Protein AF-A0A959UVL1-F1 (afdb_monomer)

Structure (mmCIF, N/CA/C/O backbone):
data_AF-A0A959UVL1-F1
#
_entry.id   AF-A0A959UVL1-F1
#
loop_
_atom_site.group_PDB
_atom_site.id
_atom_site.type_symbol
_atom_site.label_atom_id
_atom_site.label_alt_id
_atom_site.label_comp_id
_atom_site.label_asym_id
_atom_site.label_entity_id
_atom_site.label_seq_id
_atom_site.pdbx_PDB_ins_code
_atom_site.Cartn_x
_atom_site.Cartn_y
_atom_site.Cartn_z
_atom_site.occupancy
_atom_site.B_iso_or_equiv
_atom_site.auth_seq_id
_atom_site.auth_comp_id
_atom_site.auth_asym_id
_atom_site.auth_atom_id
_atom_site.pdbx_PDB_model_num
ATOM 1 N N . ASP A 1 1 ? -1.897 4.927 -9.581 1.00 60.47 1 ASP A N 1
ATOM 2 C CA . ASP A 1 1 ? -0.591 5.611 -9.566 1.00 60.47 1 ASP A CA 1
ATOM 3 C C . ASP A 1 1 ? -0.423 6.721 -8.545 1.00 60.47 1 ASP A C 1
ATOM 5 O O . ASP A 1 1 ? 0.292 6.511 -7.574 1.00 60.47 1 ASP A O 1
ATOM 9 N N . ILE A 1 2 ? -1.079 7.878 -8.692 1.00 78.19 2 ILE A N 1
ATOM 10 C CA . ILE A 1 2 ? -0.671 9.103 -7.969 1.00 78.19 2 ILE A CA 1
ATOM 11 C C . ILE A 1 2 ? -0.695 9.007 -6.429 1.00 78.19 2 ILE A C 1
ATOM 13 O O . ILE A 1 2 ? 0.156 9.597 -5.772 1.00 78.19 2 ILE A O 1
ATOM 17 N N . ASN A 1 3 ? -1.618 8.231 -5.846 1.00 82.94 3 ASN A N 1
ATOM 18 C CA . ASN A 1 3 ? -1.818 8.164 -4.389 1.00 82.94 3 ASN A CA 1
ATOM 19 C C . ASN A 1 3 ? -0.592 7.645 -3.618 1.00 82.94 3 ASN A C 1
ATOM 21 O O . ASN A 1 3 ? -0.413 8.001 -2.455 1.00 82.94 3 ASN A O 1
ATOM 25 N N . CYS A 1 4 ? 0.237 6.819 -4.262 1.00 91.38 4 CYS A N 1
ATOM 26 C CA . CYS A 1 4 ? 1.456 6.269 -3.670 1.00 91.38 4 CYS A CA 1
ATOM 27 C C . CYS A 1 4 ? 2.700 6.777 -4.408 1.00 91.38 4 CYS A C 1
ATOM 29 O O . CYS A 1 4 ? 3.655 7.213 -3.763 1.00 91.38 4 CYS A O 1
ATOM 31 N N . ALA A 1 5 ? 2.667 6.784 -5.748 1.00 93.62 5 ALA A N 1
ATOM 32 C CA . ALA A 1 5 ? 3.804 7.158 -6.590 1.00 93.62 5 ALA A CA 1
ATOM 33 C C . ALA A 1 5 ? 4.263 8.607 -6.367 1.00 93.62 5 ALA A C 1
ATOM 35 O O . ALA A 1 5 ? 5.439 8.902 -6.525 1.00 93.62 5 ALA A O 1
ATOM 36 N N . HIS A 1 6 ? 3.372 9.504 -5.924 1.00 92.19 6 HIS A N 1
ATOM 37 C CA . HIS A 1 6 ? 3.740 10.896 -5.657 1.00 92.19 6 HIS A CA 1
ATOM 38 C C . HIS A 1 6 ? 4.865 11.042 -4.619 1.00 92.19 6 HIS A C 1
ATOM 40 O O . HIS A 1 6 ? 5.775 11.842 -4.811 1.00 92.19 6 HIS A O 1
ATOM 46 N N . CYS A 1 7 ? 4.820 10.2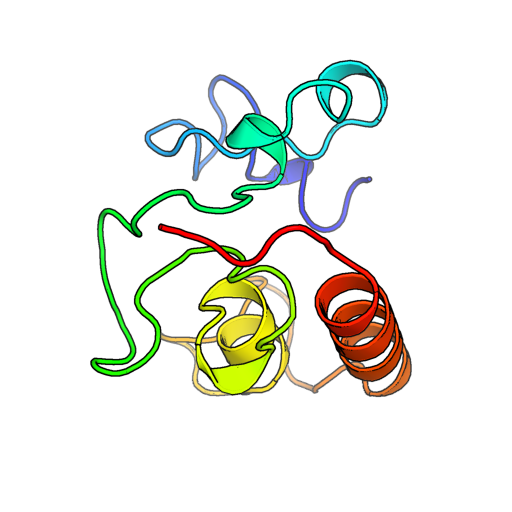70 -3.526 1.00 94.00 7 CYS A N 1
ATOM 47 C CA . CYS A 1 7 ? 5.883 10.283 -2.515 1.00 94.00 7 CYS A CA 1
ATOM 48 C C . CYS A 1 7 ? 6.948 9.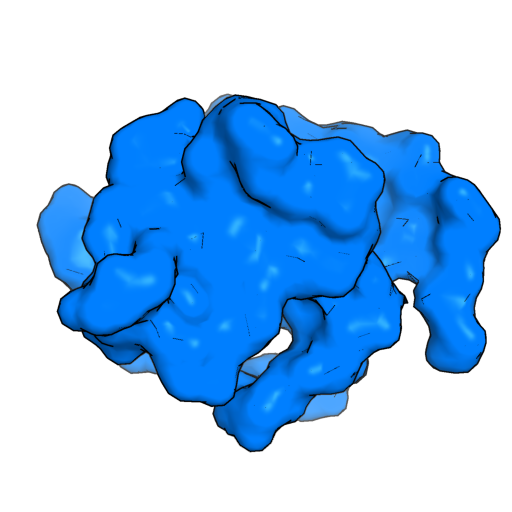209 -2.771 1.00 94.00 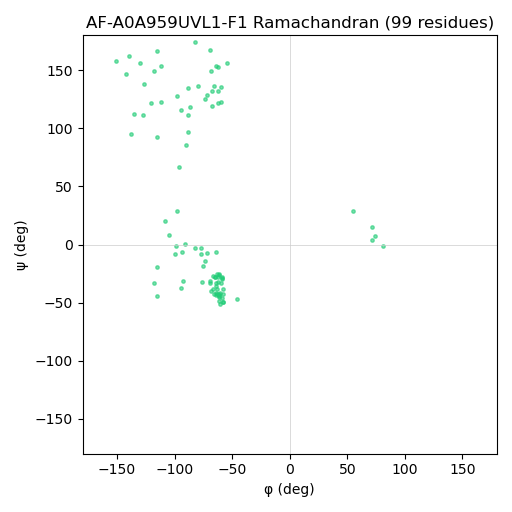7 CYS A C 1
ATOM 50 O O . CYS A 1 7 ? 8.106 9.400 -2.404 1.00 94.00 7 CYS A O 1
ATOM 52 N N . HIS A 1 8 ? 6.550 8.082 -3.362 1.00 95.06 8 HIS A N 1
ATOM 53 C CA . HIS A 1 8 ? 7.396 6.928 -3.665 1.00 95.06 8 HIS A CA 1
ATOM 54 C C . HIS A 1 8 ? 7.894 6.985 -5.112 1.00 95.06 8 HIS A C 1
ATOM 56 O O . HIS A 1 8 ? 7.515 6.167 -5.949 1.00 95.06 8 HIS A O 1
ATOM 62 N N . THR A 1 9 ? 8.731 7.983 -5.375 1.00 94.25 9 THR A N 1
ATOM 63 C CA . THR A 1 9 ? 9.414 8.247 -6.645 1.00 94.25 9 THR A CA 1
ATOM 64 C C . THR A 1 9 ? 10.842 8.691 -6.342 1.00 94.25 9 THR A C 1
ATOM 66 O O . THR A 1 9 ? 11.133 9.114 -5.220 1.00 94.25 9 THR A O 1
ATOM 69 N N . ASP A 1 10 ? 11.731 8.635 -7.328 1.00 93.81 10 ASP A N 1
ATOM 70 C CA . ASP A 1 10 ? 13.089 9.155 -7.178 1.00 93.81 10 ASP A CA 1
ATOM 71 C C . ASP A 1 10 ? 13.079 10.665 -6.901 1.00 93.81 10 ASP A C 1
ATOM 73 O O . ASP A 1 10 ? 12.357 11.426 -7.549 1.00 93.81 10 ASP A O 1
ATOM 77 N N . GLY A 1 11 ? 13.842 11.090 -5.888 1.00 94.31 11 GLY A N 1
ATOM 78 C CA . GLY A 1 11 ? 13.839 12.466 -5.379 1.00 94.31 11 GLY A CA 1
ATOM 79 C C . GLY A 1 11 ? 12.576 12.865 -4.600 1.00 94.31 11 GLY A C 1
ATOM 80 O O . GLY A 1 11 ? 12.439 14.027 -4.214 1.00 94.31 11 GLY A O 1
ATOM 81 N N . GLY A 1 12 ? 11.639 11.935 -4.384 1.00 93.31 12 GLY A N 1
ATOM 82 C CA . GLY A 1 12 ? 10.436 12.133 -3.577 1.00 93.31 12 GLY A CA 1
ATOM 83 C C . GLY A 1 12 ? 10.677 11.962 -2.074 1.00 93.31 12 GLY A C 1
ATOM 84 O O . GLY A 1 12 ? 11.737 11.538 -1.626 1.00 93.31 12 GLY A O 1
ATOM 85 N N . HIS A 1 13 ? 9.654 12.243 -1.260 1.00 93.06 13 HIS A N 1
ATOM 86 C CA . HIS A 1 13 ? 9.756 12.167 0.208 1.00 93.06 13 HIS A CA 1
ATOM 87 C C . HIS A 1 13 ? 10.141 10.773 0.741 1.00 93.06 13 HIS A C 1
ATOM 89 O O . HIS A 1 13 ? 10.729 10.660 1.816 1.00 93.06 13 HIS A O 1
ATOM 95 N N . CYS A 1 14 ? 9.790 9.711 0.013 1.00 93.19 14 CYS A N 1
ATOM 96 C CA . CYS A 1 14 ? 10.042 8.326 0.402 1.00 93.19 14 CYS A CA 1
ATOM 97 C C . CYS A 1 14 ? 11.137 7.651 -0.446 1.00 93.19 14 CYS A C 1
ATOM 99 O O . CYS A 1 14 ? 11.169 6.419 -0.504 1.00 93.19 14 CYS A O 1
ATOM 101 N N . ASP A 1 15 ? 12.011 8.417 -1.109 1.00 94.12 15 ASP A N 1
ATOM 102 C CA . ASP A 1 15 ? 13.013 7.880 -2.044 1.00 94.12 15 ASP A CA 1
ATOM 103 C C . ASP A 1 15 ? 14.078 6.988 -1.380 1.00 94.12 15 ASP A C 1
ATOM 105 O O . ASP A 1 15 ? 14.552 6.040 -2.007 1.00 94.12 15 ASP A O 1
ATOM 109 N N . TYR A 1 16 ? 14.362 7.219 -0.093 1.00 92.88 16 TYR A N 1
ATOM 110 C CA . TYR A 1 16 ? 15.258 6.436 0.767 1.00 92.88 16 TYR A CA 1
ATOM 111 C C . TYR A 1 16 ? 14.779 4.996 1.009 1.00 92.88 16 TYR A C 1
ATOM 113 O O . TYR A 1 16 ? 15.467 4.190 1.638 1.00 92.88 16 TYR A O 1
ATOM 121 N N . ARG A 1 17 ? 13.576 4.665 0.537 1.00 92.25 17 ARG A N 1
ATOM 122 C CA . ARG A 1 17 ? 13.005 3.324 0.545 1.00 92.25 17 ARG A CA 1
ATOM 123 C C . ARG A 1 17 ? 12.897 2.802 -0.891 1.00 92.25 17 ARG A C 1
ATOM 125 O O . ARG A 1 17 ? 12.683 3.596 -1.802 1.00 92.25 17 ARG A O 1
ATOM 132 N N . PRO A 1 18 ? 12.916 1.478 -1.105 1.00 92.81 18 PRO A N 1
ATOM 133 C CA . PRO A 1 18 ? 12.937 0.916 -2.455 1.00 92.81 18 PRO A CA 1
ATOM 134 C C . PRO A 1 18 ? 11.611 1.020 -3.221 1.00 92.81 18 PRO A C 1
ATOM 136 O O . PRO A 1 18 ? 11.599 0.797 -4.420 1.00 92.81 18 PRO A O 1
ATOM 139 N N . MET A 1 19 ? 10.483 1.332 -2.571 1.00 95.44 19 MET A N 1
ATOM 140 C CA . MET A 1 19 ? 9.185 1.282 -3.256 1.00 95.44 19 MET A CA 1
ATOM 141 C C . MET A 1 19 ? 9.055 2.356 -4.342 1.00 95.44 19 MET A C 1
ATOM 143 O O . MET A 1 19 ? 9.278 3.535 -4.052 1.00 95.44 19 MET A O 1
ATOM 147 N N . ARG A 1 20 ? 8.610 1.963 -5.539 1.00 96.06 20 ARG A N 1
ATOM 148 C CA . ARG A 1 20 ? 8.270 2.833 -6.675 1.00 96.06 20 ARG A CA 1
ATOM 149 C C . ARG A 1 20 ? 6.950 2.353 -7.270 1.00 96.06 20 ARG A C 1
ATOM 151 O O . ARG A 1 20 ? 6.846 1.232 -7.752 1.00 96.06 20 ARG A O 1
ATOM 158 N N . PHE A 1 21 ? 5.908 3.169 -7.137 1.00 93.81 21 PHE A N 1
ATOM 159 C CA . PHE A 1 21 ? 4.534 2.752 -7.454 1.00 93.81 21 PHE A CA 1
ATOM 160 C C . PHE A 1 21 ? 4.003 3.325 -8.768 1.00 93.81 21 PHE A C 1
ATOM 162 O O . PHE A 1 21 ? 2.809 3.192 -9.019 1.00 93.81 21 PHE A O 1
ATOM 169 N N . SER A 1 22 ? 4.859 3.979 -9.554 1.00 92.88 22 SER A N 1
ATOM 170 C CA . SER A 1 22 ? 4.621 4.340 -10.952 1.00 92.88 22 SER A CA 1
ATOM 171 C C . SER A 1 22 ? 4.383 3.077 -11.769 1.00 92.88 22 SER A C 1
ATOM 173 O O . SER A 1 22 ? 5.117 2.100 -11.630 1.00 92.88 22 SER A O 1
ATOM 175 N N . TRP A 1 23 ? 3.377 3.107 -12.637 1.00 90.31 23 TRP A N 1
ATOM 176 C CA . TRP A 1 23 ? 2.989 1.999 -13.503 1.00 90.31 23 TRP A CA 1
ATOM 177 C C . TRP A 1 23 ? 4.187 1.332 -14.196 1.00 90.31 23 TRP A C 1
ATOM 179 O O . TRP A 1 23 ? 4.325 0.109 -14.145 1.00 90.31 23 TRP A O 1
ATOM 189 N N . GLU A 1 24 ? 5.079 2.133 -14.775 1.00 92.00 24 GLU A N 1
ATOM 190 C CA . GLU A 1 24 ? 6.297 1.705 -15.465 1.00 92.00 24 GLU A CA 1
ATOM 191 C C . GLU A 1 24 ? 7.306 0.957 -14.576 1.00 92.00 24 GLU A C 1
ATOM 193 O O . GLU A 1 24 ? 8.050 0.117 -15.082 1.00 92.00 24 GLU A O 1
ATOM 198 N N . ASP A 1 25 ? 7.281 1.189 -13.263 1.00 92.81 25 ASP A N 1
ATOM 199 C CA . ASP A 1 25 ? 8.235 0.634 -12.298 1.00 92.81 25 ASP A CA 1
ATOM 200 C C . ASP A 1 25 ? 7.689 -0.589 -11.544 1.00 92.81 25 ASP A C 1
ATOM 202 O O . ASP A 1 25 ? 8.435 -1.280 -10.845 1.00 92.81 25 ASP A O 1
ATOM 206 N N . THR A 1 26 ? 6.399 -0.905 -11.705 1.00 90.69 26 THR A N 1
ATOM 207 C CA . THR A 1 26 ? 5.727 -2.007 -10.986 1.00 90.69 26 THR A CA 1
ATOM 208 C C . THR A 1 26 ? 6.132 -3.411 -11.442 1.00 90.69 26 THR A C 1
ATOM 210 O O . THR A 1 26 ? 5.750 -4.397 -10.807 1.00 90.69 26 THR A O 1
ATOM 213 N N . ALA A 1 27 ? 6.914 -3.527 -12.520 1.00 93.62 27 ALA A N 1
ATOM 214 C CA . ALA A 1 27 ? 7.444 -4.806 -12.987 1.00 93.62 27 ALA A CA 1
ATOM 215 C C . ALA A 1 27 ? 8.451 -5.424 -11.999 1.00 93.62 27 ALA A C 1
ATOM 217 O O . ALA A 1 27 ? 8.589 -6.648 -11.962 1.00 93.62 27 ALA A O 1
ATOM 218 N N . ASP A 1 28 ? 9.133 -4.601 -11.194 1.00 95.31 28 ASP A N 1
ATOM 219 C CA . ASP A 1 28 ? 10.026 -5.068 -10.134 1.00 95.31 28 ASP A CA 1
ATOM 220 C C . ASP A 1 28 ? 9.236 -5.308 -8.827 1.00 95.31 28 ASP A C 1
ATOM 222 O O . ASP A 1 28 ? 8.686 -4.369 -8.241 1.00 95.31 28 ASP A O 1
ATOM 226 N N . PRO A 1 29 ? 9.192 -6.545 -8.296 1.00 94.69 29 PRO A N 1
ATOM 227 C CA . PRO A 1 29 ? 8.534 -6.831 -7.023 1.00 94.69 29 PRO A CA 1
ATOM 228 C C . PRO A 1 29 ? 9.093 -6.038 -5.831 1.00 94.69 29 PRO A C 1
ATOM 230 O O . PRO A 1 29 ? 8.357 -5.781 -4.874 1.00 94.69 29 PRO A O 1
ATOM 233 N N . VAL A 1 30 ? 10.369 -5.643 -5.874 1.00 95.75 30 VAL A N 1
ATOM 234 C CA . VAL A 1 30 ? 11.007 -4.829 -4.830 1.00 95.75 30 VAL A CA 1
ATOM 235 C C . VAL A 1 30 ? 10.395 -3.429 -4.790 1.00 95.75 30 VAL A C 1
ATOM 237 O O . VAL A 1 30 ? 10.121 -2.914 -3.702 1.00 95.75 30 VAL A O 1
ATOM 240 N N . ASN A 1 31 ? 10.069 -2.863 -5.955 1.00 96.50 31 ASN A N 1
ATOM 241 C CA . ASN A 1 31 ? 9.369 -1.583 -6.071 1.00 96.50 31 ASN A CA 1
ATOM 242 C C . ASN A 1 31 ? 7.945 -1.649 -5.497 1.00 96.50 31 ASN A C 1
ATOM 244 O O . ASN A 1 31 ? 7.440 -0.664 -4.960 1.00 96.50 31 ASN A O 1
ATOM 248 N N . LEU A 1 32 ? 7.319 -2.827 -5.516 1.00 95.38 32 LEU A N 1
ATOM 249 C CA . LEU A 1 32 ? 6.039 -3.075 -4.846 1.00 95.38 32 LEU A CA 1
ATOM 250 C C . LEU A 1 32 ? 6.184 -3.380 -3.344 1.00 95.38 32 LEU A C 1
ATOM 252 O O . LEU A 1 32 ? 5.184 -3.563 -2.650 1.00 95.38 32 LEU A O 1
ATOM 256 N N . GLY A 1 33 ? 7.411 -3.455 -2.822 1.00 96.06 33 GLY A N 1
ATOM 257 C CA . GLY A 1 33 ? 7.692 -3.824 -1.433 1.00 96.06 33 GLY A CA 1
ATOM 258 C C . GLY A 1 33 ? 7.455 -5.305 -1.121 1.00 96.06 33 GLY A C 1
ATOM 259 O O . GLY A 1 33 ? 7.370 -5.680 0.052 1.00 96.06 33 GLY A O 1
ATOM 260 N N . ARG A 1 34 ? 7.334 -6.163 -2.141 1.00 96.94 34 ARG A N 1
ATOM 261 C CA . ARG A 1 34 ? 7.049 -7.589 -1.964 1.00 96.94 34 ARG A CA 1
ATOM 262 C C . ARG A 1 34 ? 8.227 -8.301 -1.308 1.00 96.94 34 ARG A C 1
ATOM 264 O O . ARG A 1 34 ? 9.310 -8.366 -1.878 1.00 96.94 34 ARG A O 1
ATOM 271 N N . CYS A 1 35 ? 7.982 -8.877 -0.133 1.00 97.00 35 CYS A N 1
ATOM 272 C CA . CYS A 1 35 ? 8.980 -9.578 0.678 1.00 97.00 35 CYS A CA 1
ATOM 273 C C . CYS A 1 35 ? 10.223 -8.731 0.991 1.00 97.00 35 CYS A C 1
ATOM 275 O O . CYS A 1 35 ? 11.319 -9.253 1.183 1.00 97.00 35 CYS A O 1
ATOM 277 N N . VAL A 1 36 ? 10.046 -7.410 1.060 1.00 97.19 36 VAL A N 1
ATOM 278 C CA . VAL A 1 36 ? 11.093 -6.464 1.446 1.00 97.19 36 VAL A CA 1
ATOM 279 C C . VAL A 1 36 ? 10.922 -6.115 2.918 1.00 97.19 36 VAL A C 1
ATOM 281 O O . VAL A 1 36 ? 9.831 -5.723 3.339 1.00 97.19 36 VAL A O 1
ATOM 284 N N . ALA A 1 37 ? 11.990 -6.243 3.705 1.00 96.00 37 ALA A N 1
ATOM 285 C CA . ALA A 1 37 ? 11.973 -5.856 5.111 1.00 96.00 37 ALA A CA 1
ATOM 286 C C . ALA A 1 37 ? 11.781 -4.329 5.254 1.00 96.00 37 ALA A C 1
ATOM 288 O O . ALA A 1 37 ? 12.408 -3.548 4.528 1.00 96.00 37 ALA A O 1
ATOM 289 N N . PRO A 1 38 ? 10.926 -3.860 6.177 1.00 94.25 38 PRO A N 1
ATOM 290 C CA . PRO A 1 38 ? 10.745 -2.438 6.415 1.00 94.25 38 PRO A CA 1
ATOM 291 C C . PRO A 1 38 ? 11.980 -1.853 7.113 1.00 94.25 38 PRO A C 1
ATOM 293 O O . PRO A 1 38 ? 12.395 -2.330 8.161 1.00 94.25 38 PRO A O 1
ATOM 296 N N . HIS A 1 39 ? 12.530 -0.770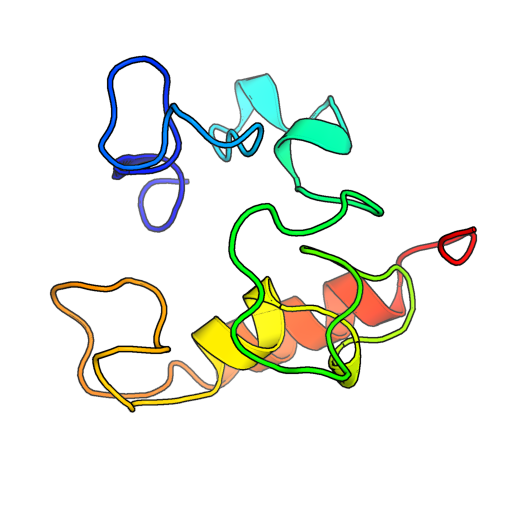 6.564 1.00 92.69 39 HIS A N 1
ATOM 297 C CA . HIS A 1 39 ? 13.630 -0.028 7.195 1.00 92.69 39 HIS A CA 1
ATOM 298 C C . HIS A 1 39 ? 13.236 0.603 8.547 1.00 92.69 39 HIS A C 1
ATOM 300 O O . HIS A 1 39 ? 13.981 0.479 9.509 1.00 92.69 39 HIS A O 1
ATOM 306 N N . ASP A 1 40 ? 12.041 1.204 8.645 1.00 89.00 40 ASP A N 1
ATOM 307 C CA . ASP A 1 40 ? 11.488 1.713 9.917 1.00 89.00 40 ASP A CA 1
ATOM 308 C C . ASP A 1 40 ? 10.219 0.924 10.282 1.00 89.00 40 ASP A C 1
ATOM 310 O O . ASP A 1 40 ? 9.131 1.260 9.788 1.00 89.00 40 ASP A O 1
ATOM 314 N N . PRO A 1 41 ? 10.333 -0.156 11.075 1.00 90.50 41 PRO A N 1
ATOM 315 C CA . PRO A 1 41 ? 9.188 -0.963 11.458 1.00 90.50 41 PRO A CA 1
ATOM 316 C C . PRO A 1 41 ? 8.314 -0.246 12.496 1.00 90.50 41 PRO A C 1
ATOM 318 O O . PRO A 1 41 ? 8.786 0.154 13.555 1.00 90.50 41 PRO A O 1
ATOM 321 N N . ILE A 1 42 ? 7.020 -0.102 12.194 1.00 94.12 42 ILE A N 1
ATOM 322 C CA . ILE A 1 42 ? 6.025 0.503 13.104 1.00 94.12 42 ILE A CA 1
ATOM 323 C C . ILE A 1 42 ? 5.293 -0.558 13.924 1.00 94.12 42 ILE A C 1
ATOM 325 O O . ILE A 1 42 ? 4.972 -0.341 15.091 1.00 94.12 42 ILE A O 1
ATOM 329 N N . PHE A 1 43 ? 5.009 -1.696 13.298 1.00 94.12 43 PHE A N 1
ATOM 330 C CA . PHE A 1 43 ? 4.298 -2.800 13.918 1.00 94.12 43 PHE A CA 1
ATOM 331 C C . PHE A 1 43 ? 5.265 -3.976 14.094 1.00 94.12 43 PHE A C 1
ATOM 333 O O . PHE A 1 43 ? 5.834 -4.405 13.088 1.00 94.12 43 PHE A O 1
ATOM 340 N N . PRO A 1 44 ? 5.474 -4.491 15.321 1.00 91.00 44 PRO A N 1
ATOM 341 C CA . PRO A 1 44 ? 6.466 -5.541 15.585 1.00 91.00 44 PRO A CA 1
ATOM 342 C C . PRO A 1 44 ? 6.250 -6.837 14.793 1.00 91.00 44 PRO A C 1
ATOM 344 O O . PRO A 1 44 ? 7.201 -7.545 14.485 1.00 91.00 44 PRO A O 1
ATOM 347 N N . ASP A 1 45 ? 4.997 -7.138 14.478 1.00 93.00 45 ASP A N 1
ATOM 348 C CA . ASP A 1 45 ? 4.522 -8.329 13.776 1.00 93.00 45 ASP A CA 1
ATOM 349 C C . ASP A 1 45 ? 4.381 -8.128 12.255 1.00 93.00 45 ASP A C 1
ATOM 351 O O . ASP A 1 45 ? 4.160 -9.094 11.530 1.00 93.00 45 ASP A O 1
ATOM 355 N N . ALA A 1 46 ? 4.564 -6.903 11.744 1.00 95.12 46 ALA A N 1
ATOM 356 C CA . ALA A 1 46 ? 4.625 -6.645 10.306 1.00 95.12 46 ALA A CA 1
ATOM 357 C C . ALA A 1 46 ? 6.073 -6.742 9.807 1.00 95.12 46 ALA A C 1
ATOM 359 O O . ALA A 1 46 ? 6.797 -5.746 9.730 1.00 95.12 46 ALA A O 1
ATOM 360 N N . THR A 1 47 ? 6.504 -7.960 9.494 1.00 94.50 47 THR A N 1
ATOM 361 C CA . THR A 1 47 ? 7.896 -8.279 9.142 1.00 94.50 47 THR A CA 1
ATOM 362 C C . THR A 1 47 ? 8.295 -7.834 7.735 1.00 94.50 47 THR A C 1
ATOM 364 O O . THR A 1 47 ? 9.485 -7.672 7.464 1.00 94.50 47 THR A O 1
ATOM 367 N N . TYR A 1 48 ? 7.323 -7.570 6.858 1.00 97.62 48 TYR A N 1
ATOM 368 C CA . TYR A 1 48 ? 7.548 -7.139 5.479 1.00 97.62 48 TYR A CA 1
ATOM 369 C C . TYR A 1 48 ? 6.715 -5.902 5.127 1.00 97.62 48 TYR A C 1
ATOM 371 O O . TYR A 1 48 ? 5.662 -5.643 5.710 1.00 97.62 48 TYR A O 1
ATOM 379 N N . ILE A 1 49 ? 7.165 -5.130 4.134 1.00 97.25 49 ILE A N 1
ATOM 380 C CA . ILE A 1 49 ? 6.364 -4.043 3.551 1.00 97.25 49 ILE A CA 1
ATOM 381 C C . ILE A 1 49 ? 5.072 -4.633 2.964 1.00 97.25 49 ILE A C 1
ATOM 383 O O . ILE A 1 49 ? 3.982 -4.193 3.336 1.00 97.25 49 ILE A O 1
ATOM 387 N N . ILE A 1 50 ? 5.217 -5.666 2.127 1.00 97.88 50 ILE A N 1
ATOM 388 C CA . ILE A 1 50 ? 4.164 -6.571 1.658 1.00 97.88 50 ILE A CA 1
ATOM 389 C C . ILE A 1 50 ? 4.608 -8.015 1.929 1.00 97.88 50 ILE A C 1
ATOM 391 O O . ILE A 1 50 ? 5.540 -8.510 1.291 1.00 97.88 50 ILE A O 1
ATOM 395 N N . ALA A 1 51 ? 3.935 -8.697 2.850 1.00 98.00 51 ALA A N 1
ATOM 396 C CA . ALA A 1 51 ? 4.082 -10.126 3.102 1.00 98.00 51 ALA A CA 1
ATOM 397 C C . ALA A 1 51 ? 3.123 -10.905 2.188 1.00 98.00 51 ALA A C 1
ATOM 399 O O . ALA A 1 51 ? 1.906 -10.820 2.332 1.00 98.00 51 ALA A O 1
ATOM 400 N N . ALA A 1 52 ? 3.659 -11.647 1.216 1.00 97.94 52 ALA A N 1
ATOM 401 C CA . ALA A 1 52 ? 2.851 -12.418 0.273 1.00 97.94 52 ALA A CA 1
ATOM 402 C C . ALA A 1 52 ? 1.980 -13.453 1.007 1.00 97.94 52 ALA A C 1
ATOM 404 O O . ALA A 1 52 ? 2.510 -14.294 1.732 1.00 97.94 52 ALA A O 1
ATOM 405 N N . GLY A 1 53 ? 0.661 -13.384 0.809 1.00 97.38 53 GLY A N 1
ATOM 406 C CA . GLY A 1 53 ? -0.310 -14.261 1.464 1.00 97.38 53 GLY A CA 1
ATOM 407 C C . GLY A 1 53 ? -0.690 -13.875 2.900 1.00 97.38 53 GLY A C 1
ATOM 408 O O . GLY A 1 53 ? -1.524 -14.561 3.482 1.00 97.38 53 GLY A O 1
ATOM 409 N N . ASP A 1 54 ? -0.121 -12.804 3.472 1.00 97.69 54 ASP A N 1
ATOM 410 C CA . ASP A 1 54 ? -0.421 -12.369 4.844 1.00 97.69 54 ASP A CA 1
ATOM 411 C C . ASP A 1 54 ? -0.573 -10.834 4.948 1.00 97.69 54 ASP A C 1
ATOM 413 O O . ASP A 1 54 ? 0.401 -10.087 5.117 1.00 97.69 54 ASP A O 1
ATOM 417 N N . PRO A 1 55 ? -1.810 -10.315 4.870 1.00 97.75 55 PRO A N 1
ATOM 418 C CA . PRO A 1 55 ? -2.079 -8.889 5.029 1.00 97.75 55 PRO A CA 1
ATOM 419 C C . PRO A 1 55 ? -1.693 -8.344 6.411 1.00 97.75 55 PRO A C 1
ATOM 421 O O . PRO A 1 55 ? -1.270 -7.194 6.514 1.00 97.75 55 PRO A O 1
ATOM 424 N N . GLN A 1 56 ? -1.791 -9.142 7.478 1.00 96.50 56 GLN A N 1
ATOM 425 C CA . GLN A 1 56 ? -1.502 -8.674 8.840 1.00 96.50 56 GLN A CA 1
ATOM 426 C C . GLN A 1 56 ? 0.004 -8.557 9.094 1.00 96.50 56 GLN A C 1
ATOM 428 O O . GLN A 1 56 ? 0.445 -7.625 9.772 1.00 96.50 56 GLN A O 1
ATOM 433 N N . ALA A 1 57 ? 0.803 -9.416 8.462 1.00 97.00 57 ALA A N 1
ATOM 434 C CA . ALA A 1 57 ? 2.256 -9.274 8.427 1.00 97.00 57 ALA A CA 1
ATOM 435 C C . ALA A 1 57 ? 2.746 -8.189 7.438 1.00 97.00 57 ALA A C 1
ATOM 437 O O . ALA A 1 57 ? 3.946 -7.911 7.367 1.00 97.00 57 ALA A O 1
ATOM 438 N N . SER A 1 58 ? 1.841 -7.545 6.686 1.00 97.94 58 SER A N 1
ATOM 439 C CA . SER A 1 58 ? 2.165 -6.503 5.704 1.00 97.94 58 SER A CA 1
ATOM 440 C C . SER A 1 58 ? 2.059 -5.094 6.291 1.00 97.94 58 SER A C 1
ATOM 442 O O . SER A 1 58 ? 0.974 -4.597 6.613 1.00 97.94 58 SER A O 1
ATOM 444 N N . MET A 1 59 ? 3.183 -4.380 6.357 1.00 97.44 59 MET A N 1
ATOM 445 C CA . MET A 1 59 ? 3.223 -3.020 6.891 1.00 97.44 59 MET A CA 1
ATOM 446 C C . MET A 1 59 ? 2.353 -2.057 6.085 1.00 97.44 59 MET A C 1
ATOM 448 O O . MET A 1 59 ? 1.601 -1.286 6.676 1.00 97.44 59 MET A O 1
ATOM 452 N N . ALA A 1 60 ? 2.421 -2.094 4.751 1.00 96.44 60 ALA A N 1
ATOM 453 C CA . ALA A 1 60 ? 1.669 -1.164 3.909 1.00 96.44 60 ALA A CA 1
ATOM 454 C C 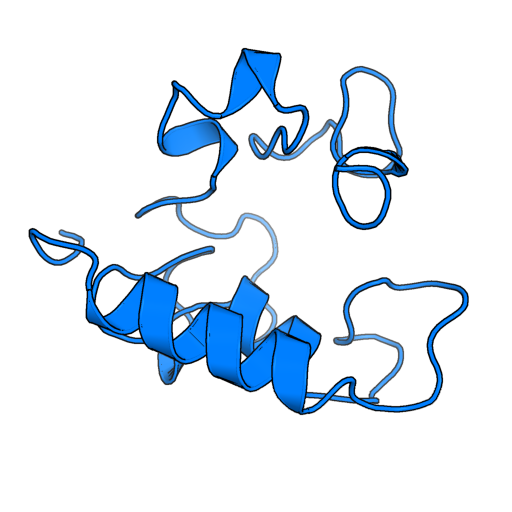. ALA A 1 60 ? 0.152 -1.305 4.118 1.00 96.44 60 ALA A C 1
ATOM 456 O O . ALA A 1 60 ? -0.533 -0.299 4.305 1.00 96.44 60 ALA A O 1
ATOM 457 N N . TYR A 1 61 ? -0.352 -2.542 4.196 1.00 97.94 61 TYR A N 1
ATOM 458 C CA . TYR A 1 61 ? -1.762 -2.828 4.473 1.00 97.94 61 TYR A CA 1
ATOM 459 C C . TYR A 1 61 ? -2.213 -2.228 5.809 1.00 97.94 61 TYR A C 1
ATOM 461 O O . TYR A 1 61 ? -3.189 -1.477 5.868 1.00 97.94 61 TYR A O 1
ATOM 469 N N . ARG A 1 62 ? -1.452 -2.466 6.882 1.00 97.56 62 ARG A N 1
ATOM 470 C CA . ARG A 1 62 ? -1.782 -1.933 8.212 1.00 97.56 62 ARG A CA 1
ATOM 471 C C . ARG A 1 62 ? -1.745 -0.414 8.270 1.00 97.56 62 ARG A C 1
ATOM 473 O O . ARG A 1 62 ? -2.576 0.196 8.937 1.00 97.56 62 ARG A O 1
ATOM 480 N N . ARG A 1 63 ? -0.820 0.209 7.538 1.00 96.62 63 ARG A N 1
ATOM 481 C CA . ARG A 1 63 ? -0.755 1.671 7.411 1.00 96.62 63 ARG A CA 1
ATOM 482 C C . ARG A 1 63 ? -1.930 2.230 6.604 1.00 96.62 63 ARG A C 1
ATOM 484 O O . ARG A 1 63 ? -2.415 3.315 6.916 1.00 96.62 63 ARG A O 1
ATOM 491 N N . MET A 1 64 ? -2.436 1.505 5.608 1.00 96.56 64 MET A N 1
ATOM 492 C CA . MET A 1 64 ? -3.671 1.879 4.909 1.00 96.56 64 MET A CA 1
ATOM 493 C C . MET A 1 64 ? -4.908 1.728 5.813 1.00 96.56 64 MET A C 1
ATOM 495 O O . MET A 1 64 ? -5.822 2.546 5.717 1.00 96.56 64 MET A O 1
ATOM 499 N N . ASN A 1 65 ? -4.905 0.777 6.751 1.00 97.62 65 ASN A N 1
ATOM 500 C CA . ASN A 1 65 ? -6.043 0.450 7.616 1.00 97.62 65 ASN A CA 1
ATOM 501 C C . ASN A 1 65 ? -6.006 1.091 9.028 1.00 97.62 65 ASN A C 1
ATOM 503 O O . ASN A 1 65 ? -6.521 0.537 9.994 1.00 97.62 65 ASN A O 1
ATOM 507 N N . THR A 1 66 ? -5.375 2.257 9.191 1.00 96.31 66 THR A N 1
ATOM 508 C CA . THR A 1 66 ? -5.359 3.013 10.463 1.00 96.31 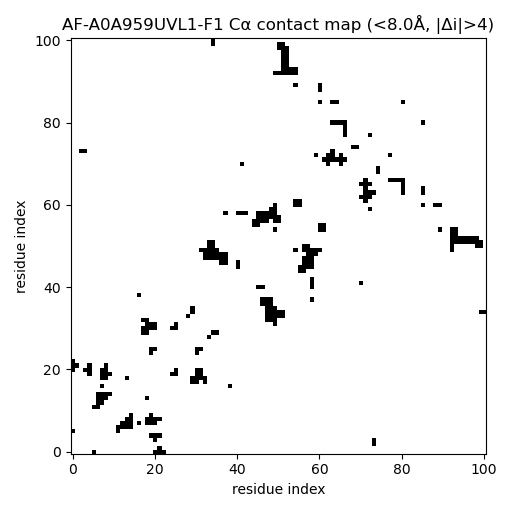66 THR A CA 1
ATOM 509 C C . THR A 1 66 ? -5.449 4.508 10.207 1.00 96.31 66 THR A C 1
ATOM 511 O O . THR A 1 66 ? -4.928 4.972 9.198 1.00 96.31 66 THR A O 1
ATOM 514 N N . THR A 1 67 ? -6.088 5.278 11.089 1.00 96.69 67 THR A N 1
ATOM 515 C CA . THR A 1 67 ? -6.149 6.754 11.025 1.00 96.69 67 THR A CA 1
ATOM 516 C C . THR A 1 67 ? -5.140 7.450 11.941 1.00 96.69 67 THR A C 1
ATOM 518 O O . THR A 1 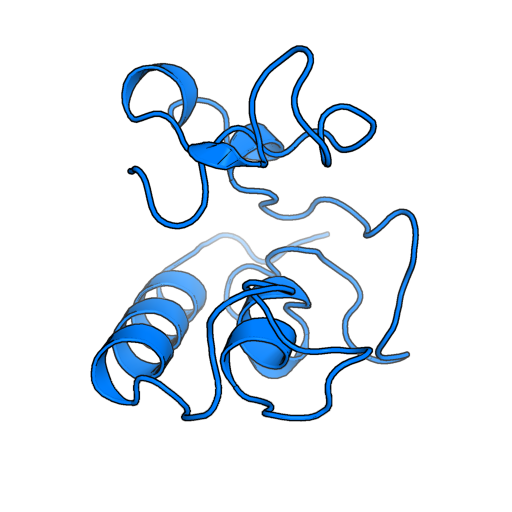67 ? -5.051 8.676 11.911 1.00 96.69 67 THR A O 1
ATOM 521 N N . LEU A 1 68 ? -4.346 6.701 12.716 1.00 95.69 68 LEU A N 1
ATOM 522 C CA . LEU A 1 68 ? -3.312 7.271 13.585 1.00 95.69 68 LEU A CA 1
ATOM 523 C C . LEU A 1 68 ? -2.261 8.005 12.746 1.00 95.69 68 LEU A C 1
ATOM 525 O O . LEU A 1 68 ? -1.641 7.408 11.869 1.00 95.69 68 LEU A O 1
ATOM 529 N N . GLU A 1 69 ? -2.052 9.296 13.002 1.00 92.88 69 GLU A N 1
ATOM 530 C CA . GLU A 1 69 ? -1.272 10.182 12.122 1.00 92.88 69 GLU A CA 1
ATOM 531 C C . GLU A 1 69 ? 0.168 9.716 11.888 1.00 92.88 69 GLU A C 1
ATOM 533 O O . GLU A 1 69 ? 0.668 9.791 10.769 1.00 92.88 69 GLU A O 1
ATOM 538 N N . ASN A 1 70 ? 0.813 9.170 12.917 1.00 91.94 70 ASN A N 1
ATOM 539 C CA . ASN A 1 70 ? 2.178 8.653 12.837 1.00 91.94 70 ASN A CA 1
ATOM 540 C C . ASN A 1 70 ? 2.286 7.274 12.159 1.00 91.94 70 ASN A C 1
ATOM 542 O O . ASN A 1 70 ? 3.394 6.807 11.900 1.00 91.94 70 ASN A O 1
ATOM 546 N N . GLN A 1 71 ? 1.163 6.611 11.867 1.00 94.94 71 GLN A N 1
ATOM 547 C CA . GLN A 1 71 ? 1.134 5.261 11.292 1.00 94.94 71 GLN A CA 1
ATOM 548 C C . GLN A 1 71 ? 0.464 5.224 9.918 1.00 94.94 71 GLN A C 1
ATOM 550 O O . GLN A 1 71 ? 0.870 4.442 9.060 1.00 94.94 71 GLN A O 1
ATOM 555 N N . ARG A 1 72 ? -0.533 6.075 9.676 1.00 95.06 72 ARG A N 1
ATOM 556 C CA . ARG A 1 72 ? -1.364 6.016 8.476 1.00 95.06 72 ARG A CA 1
ATOM 557 C C . ARG A 1 72 ? -0.581 6.270 7.194 1.00 95.06 72 ARG A C 1
ATOM 559 O O . ARG A 1 72 ? 0.433 6.966 7.182 1.00 95.06 72 ARG A O 1
ATOM 566 N N . MET A 1 73 ? -1.089 5.716 6.103 1.00 94.25 73 MET A N 1
ATOM 567 C CA . MET A 1 73 ? -0.696 6.076 4.748 1.00 94.25 73 MET A CA 1
ATOM 568 C C . MET A 1 73 ? -1.936 6.430 3.910 1.00 94.25 73 MET A C 1
ATOM 570 O O . MET A 1 73 ? -2.956 5.739 4.015 1.00 94.25 73 MET A O 1
ATOM 574 N N . PRO A 1 74 ? -1.873 7.490 3.083 1.00 93.31 74 PRO A N 1
ATOM 575 C CA . PRO A 1 74 ? -0.809 8.500 3.037 1.00 93.31 74 PRO A CA 1
ATOM 576 C C . PRO A 1 74 ? -0.672 9.298 4.349 1.00 93.31 74 PRO A C 1
ATOM 578 O O . PRO A 1 74 ? -1.643 9.452 5.097 1.00 93.31 74 PRO A O 1
ATOM 581 N N . LEU A 1 75 ? 0.537 9.802 4.630 1.00 89.94 75 LEU A N 1
ATOM 582 C CA . LEU A 1 75 ? 0.829 10.593 5.839 1.00 89.94 75 LEU A CA 1
ATOM 583 C C . LEU A 1 75 ? 0.052 11.913 5.869 1.00 89.94 75 LEU A C 1
ATOM 585 O O . LEU A 1 75 ? -0.372 12.378 6.923 1.00 89.94 75 LEU A O 1
ATOM 589 N N . LEU A 1 76 ? -0.198 12.509 4.707 1.00 88.81 76 LEU A N 1
ATOM 590 C CA . LEU A 1 76 ? -0.840 13.813 4.576 1.00 88.81 76 LEU A CA 1
ATOM 591 C C . LEU A 1 76 ? -2.163 13.683 3.819 1.00 88.81 76 LEU A C 1
ATOM 593 O O . LEU A 1 76 ? -2.323 12.803 2.979 1.00 88.81 76 LEU A O 1
ATOM 597 N N . GLY A 1 77 ? -3.121 14.553 4.142 1.00 85.25 77 GLY A N 1
ATOM 598 C CA . GLY A 1 77 ? -4.363 14.693 3.373 1.00 85.25 77 GLY A CA 1
ATOM 599 C C . GLY A 1 77 ? -5.404 13.580 3.540 1.00 85.25 77 GLY A C 1
ATOM 600 O O . GLY A 1 77 ? -6.404 13.603 2.830 1.00 85.25 77 GLY A O 1
ATOM 601 N N . ARG A 1 78 ? -5.218 12.629 4.469 1.00 91.00 78 ARG A N 1
ATOM 602 C CA . ARG A 1 78 ? -6.154 11.517 4.703 1.00 91.00 78 ARG A CA 1
ATOM 603 C C . ARG A 1 78 ? -6.685 11.511 6.138 1.00 91.00 78 ARG A C 1
ATOM 605 O O . ARG A 1 78 ? -5.909 11.374 7.075 1.00 91.00 78 ARG A O 1
ATOM 612 N N . THR A 1 79 ? -7.999 11.595 6.326 1.00 92.62 79 THR A N 1
ATOM 613 C CA . THR A 1 79 ? -8.631 11.572 7.665 1.00 92.62 79 THR A CA 1
ATOM 614 C C . THR A 1 79 ? -9.522 10.355 7.903 1.00 92.62 79 THR A C 1
ATOM 616 O O . THR A 1 79 ? -9.760 9.987 9.049 1.00 92.62 79 THR A O 1
ATOM 619 N N . THR A 1 80 ? -9.967 9.685 6.843 1.00 95.38 80 THR A N 1
ATOM 620 C CA . THR A 1 80 ? -10.796 8.473 6.898 1.00 95.38 80 THR A CA 1
ATOM 621 C C . THR A 1 80 ? -10.047 7.275 6.315 1.00 95.38 80 THR A C 1
ATOM 623 O O . THR A 1 80 ? -8.984 7.433 5.710 1.00 95.38 80 THR A O 1
ATOM 626 N N . ILE A 1 81 ? -10.552 6.063 6.547 1.00 97.50 81 ILE A N 1
ATOM 627 C CA . ILE A 1 81 ? -10.089 4.852 5.855 1.00 97.50 81 ILE A CA 1
ATOM 628 C C . ILE A 1 81 ? -10.914 4.713 4.574 1.00 97.50 81 ILE A C 1
ATOM 630 O O . ILE A 1 81 ? -12.127 4.891 4.602 1.00 97.50 81 ILE A O 1
ATOM 634 N N . HIS A 1 82 ? -10.249 4.422 3.457 1.00 96.19 82 HIS A N 1
ATOM 635 C CA . HIS A 1 82 ? -10.921 4.051 2.214 1.00 96.19 82 HIS A CA 1
ATOM 636 C C . HIS A 1 82 ? -11.121 2.534 2.218 1.00 96.19 82 HIS A C 1
ATOM 638 O O . HIS A 1 82 ? -10.180 1.788 1.932 1.00 96.19 82 HIS A O 1
ATOM 644 N N . GLU A 1 83 ? -12.311 2.093 2.622 1.00 97.69 83 GLU A N 1
ATOM 645 C CA . GLU A 1 83 ? -12.614 0.685 2.904 1.00 97.69 83 GLU A CA 1
ATOM 646 C C . GLU A 1 83 ? -12.430 -0.196 1.666 1.00 97.69 83 GLU A C 1
ATOM 648 O O . GLU A 1 83 ? -11.752 -1.221 1.735 1.00 97.69 83 GLU A O 1
ATOM 653 N N . GLU A 1 84 ? -12.913 0.252 0.507 1.00 9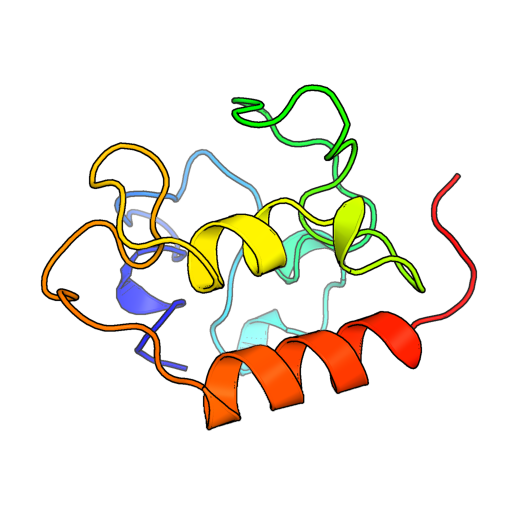7.62 84 GLU A N 1
ATOM 654 C CA . GLU A 1 84 ? -12.789 -0.471 -0.759 1.00 97.62 84 GLU A CA 1
ATOM 655 C C . GLU A 1 84 ? -11.321 -0.623 -1.178 1.00 97.62 84 GLU A C 1
ATOM 657 O O . GLU A 1 84 ? -10.903 -1.671 -1.670 1.00 97.62 84 GLU A O 1
ATOM 662 N N . GLY A 1 85 ? -10.505 0.411 -0.943 1.00 95.81 85 GLY A N 1
ATOM 663 C CA . GLY A 1 85 ? -9.071 0.372 -1.227 1.00 95.81 85 GLY A CA 1
ATOM 664 C C . GLY A 1 85 ? -8.310 -0.586 -0.313 1.00 95.81 85 GLY A C 1
ATOM 665 O O . GLY A 1 85 ? -7.427 -1.304 -0.779 1.00 95.81 85 GLY A O 1
ATOM 666 N N . VAL A 1 86 ? -8.657 -0.625 0.977 1.00 98.00 86 VAL A N 1
ATOM 667 C CA . VAL A 1 86 ? -8.084 -1.588 1.931 1.00 98.00 86 VAL A CA 1
ATOM 668 C C . VAL A 1 86 ? -8.495 -3.012 1.564 1.00 98.00 86 VAL A C 1
ATOM 670 O O . VAL A 1 86 ? -7.644 -3.900 1.555 1.00 98.00 86 VAL A O 1
ATOM 673 N N . GLN A 1 87 ? -9.757 -3.229 1.194 1.00 98.44 87 GLN A N 1
ATOM 674 C CA . GLN A 1 87 ? -10.252 -4.541 0.782 1.00 98.44 87 GLN A CA 1
ATOM 675 C C . GLN A 1 87 ? -9.571 -5.034 -0.504 1.00 98.44 87 GLN A C 1
ATOM 677 O O . GLN A 1 87 ? -9.176 -6.196 -0.591 1.00 98.44 87 GLN A O 1
ATOM 682 N N . LEU A 1 88 ? -9.375 -4.156 -1.493 1.00 97.81 88 LEU A N 1
ATOM 683 C CA . LEU A 1 88 ? -8.625 -4.491 -2.706 1.00 97.81 88 LEU A CA 1
ATOM 684 C C . LEU A 1 88 ? -7.177 -4.879 -2.375 1.00 97.81 88 LEU A C 1
ATOM 686 O O . LEU A 1 88 ? -6.647 -5.843 -2.927 1.00 97.81 88 LEU A O 1
ATOM 690 N N . MET A 1 89 ? -6.552 -4.148 -1.453 1.00 97.69 89 MET A N 1
ATOM 691 C CA . MET A 1 89 ? -5.190 -4.415 -1.004 1.00 97.69 89 MET A CA 1
ATOM 692 C C . MET A 1 89 ? -5.070 -5.775 -0.307 1.00 97.69 89 MET A C 1
ATOM 694 O O . MET A 1 89 ? -4.144 -6.534 -0.586 1.00 97.69 89 MET A O 1
ATOM 698 N N . GLU A 1 90 ? -6.028 -6.101 0.561 1.00 98.50 90 GLU A N 1
ATOM 699 C CA . GLU A 1 90 ? -6.134 -7.404 1.220 1.00 98.50 90 GLU A CA 1
ATOM 700 C C . GLU A 1 90 ? -6.249 -8.541 0.202 1.00 98.50 90 GLU A C 1
ATOM 702 O O . GLU A 1 90 ? -5.499 -9.516 0.263 1.00 98.50 90 GLU A O 1
ATOM 707 N N . GLN A 1 91 ? -7.156 -8.400 -0.767 1.00 98.50 91 GLN A N 1
ATOM 708 C CA . GLN A 1 91 ? -7.352 -9.392 -1.823 1.00 98.50 91 GLN A CA 1
ATOM 709 C C . GLN A 1 91 ? -6.095 -9.566 -2.673 1.00 98.50 91 GLN A C 1
ATOM 711 O O . GLN A 1 91 ? -5.727 -10.698 -2.986 1.00 98.50 91 GLN A O 1
ATOM 716 N N . TRP A 1 92 ? -5.423 -8.472 -3.036 1.00 97.56 92 TRP A N 1
ATOM 717 C CA . TRP A 1 92 ? -4.180 -8.547 -3.794 1.00 97.56 92 TRP A CA 1
ATOM 718 C C . TRP A 1 92 ? -3.103 -9.294 -3.002 1.00 97.56 92 TRP A C 1
ATOM 720 O O . TRP A 1 92 ? -2.553 -10.253 -3.534 1.00 97.56 92 TRP A O 1
ATOM 730 N N . ILE A 1 93 ? -2.878 -8.949 -1.726 1.00 98.31 93 ILE A N 1
ATOM 731 C CA . ILE A 1 93 ? -1.885 -9.617 -0.863 1.00 98.31 93 ILE A CA 1
ATOM 732 C C . ILE A 1 93 ? -2.178 -11.112 -0.718 1.00 98.31 93 ILE A C 1
ATOM 734 O O . ILE A 1 93 ? -1.266 -11.925 -0.875 1.00 98.31 93 ILE A O 1
ATOM 738 N N . ASN A 1 94 ? -3.435 -11.478 -0.457 1.00 98.25 94 ASN A N 1
ATOM 739 C CA . ASN A 1 94 ? -3.854 -12.871 -0.282 1.00 98.25 94 ASN A CA 1
ATOM 740 C C . ASN A 1 94 ? -3.651 -13.726 -1.543 1.00 98.25 94 ASN A C 1
ATOM 742 O O . ASN A 1 94 ? -3.486 -14.938 -1.439 1.00 98.25 94 ASN A O 1
ATOM 746 N N . ASN A 1 95 ? -3.644 -13.109 -2.727 1.00 97.81 95 ASN A N 1
ATOM 747 C CA . ASN A 1 95 ? -3.398 -13.796 -3.996 1.00 97.81 95 ASN A CA 1
ATOM 748 C C . ASN A 1 95 ? -1.913 -13.821 -4.403 1.00 97.81 95 ASN A C 1
ATOM 750 O O . ASN A 1 95 ? -1.576 -14.372 -5.453 1.00 97.81 95 ASN A O 1
ATOM 754 N N . LEU A 1 96 ? -1.008 -13.245 -3.603 1.00 96.56 96 LEU A N 1
ATOM 755 C CA . LEU A 1 96 ? 0.428 -13.324 -3.863 1.00 96.56 96 LEU A CA 1
ATOM 756 C C . LEU A 1 96 ? 0.994 -14.674 -3.414 1.00 96.56 96 LEU A C 1
ATOM 758 O O . LEU A 1 96 ? 0.746 -15.143 -2.308 1.00 96.56 96 LEU A O 1
ATOM 762 N N . GLY A 1 97 ? 1.851 -15.253 -4.251 1.00 92.19 97 GLY A N 1
ATOM 763 C CA . GLY A 1 97 ? 2.619 -16.452 -3.933 1.00 92.19 97 GLY A CA 1
ATOM 764 C C . GLY A 1 97 ? 3.950 -16.492 -4.695 1.00 92.19 97 GLY A C 1
ATOM 765 O O . GLY A 1 97 ? 4.094 -15.812 -5.717 1.00 92.19 97 GLY A O 1
ATOM 766 N N . PRO A 1 98 ? 4.960 -17.242 -4.220 1.00 93.94 98 PRO A N 1
ATOM 767 C CA . PRO A 1 98 ? 4.997 -17.957 -2.937 1.00 93.94 98 PRO A CA 1
ATOM 768 C C . PRO A 1 98 ? 5.075 -17.005 -1.720 1.00 93.94 98 PRO A C 1
ATOM 770 O O . PRO A 1 98 ? 5.326 -15.808 -1.923 1.00 93.94 98 PRO A O 1
ATOM 773 N N . PRO A 1 99 ? 4.857 -17.523 -0.487 1.00 93.19 99 PRO A N 1
ATOM 774 C CA . PRO A 1 99 ? 5.076 -16.786 0.757 1.00 93.19 99 PRO A CA 1
ATOM 775 C C . PRO A 1 99 ? 6.490 -16.214 0.848 1.00 93.19 99 PRO A C 1
ATOM 777 O O . PRO A 1 99 ? 7.418 -16.720 0.211 1.00 93.19 99 PRO A O 1
ATOM 780 N N . CYS A 1 100 ? 6.648 -15.160 1.644 1.00 94.69 100 CYS A N 1
ATOM 781 C CA . CYS A 1 100 ? 7.966 -14.587 1.878 1.00 94.69 100 CYS A CA 1
ATOM 782 C C . CYS A 1 100 ? 8.861 -15.545 2.690 1.00 94.69 100 CYS A C 1
ATOM 784 O O . CYS A 1 100 ? 8.321 -16.319 3.484 1.00 94.69 100 CYS A O 1
A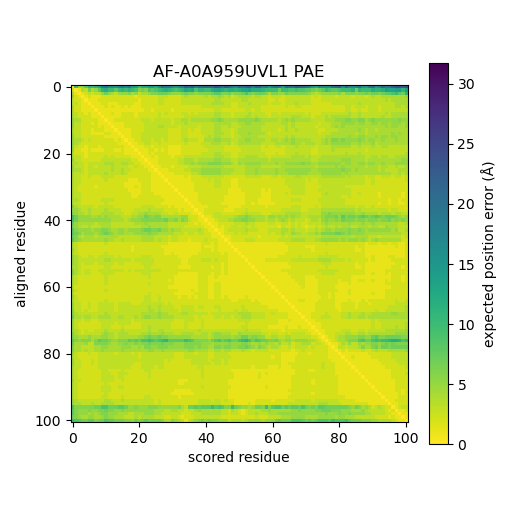TOM 786 N N . PRO A 1 101 ? 10.192 -15.512 2.474 1.00 91.25 101 PRO A N 1
ATOM 787 C CA . PRO A 1 101 ? 11.149 -16.341 3.210 1.00 91.25 101 PRO A CA 1
ATOM 788 C C . PRO A 1 101 ? 11.159 -16.122 4.728 1.00 91.25 101 PRO A C 1
ATOM 790 O O . PRO A 1 101 ? 10.683 -15.058 5.192 1.00 91.25 101 PRO A O 1
#

Mean predicted aligned error: 2.93 Å

Solvent-accessible surface area (backbone atoms only — not comparable to full-atom values): 5619 Å² total; per-residue (Å²): 88,68,89,52,20,65,39,19,31,88,90,29,90,40,41,97,42,74,37,26,48,39,77,90,45,52,82,41,52,56,21,65,20,49,59,32,67,52,91,80,70,87,47,94,70,26,64,13,30,28,23,33,50,31,46,78,30,6,40,54,55,51,17,39,69,42,74,52,68,94,58,21,50,57,72,66,97,64,83,73,72,60,63,69,61,46,52,51,50,44,54,51,27,53,68,36,74,73,62,53,133

Secondary structure (DSSP, 8-state):
-HHHHTTSSTTSTTTTSS---SGGGTTSTTTTTBTPPPSS-SSTT--BSB-TT-STTBHHHHHHT---TTT-SSSSS--S--HHHHHHHHHHHHT--SPP-

pLDDT: mean 94.29, std 4.72, range [60.47, 98.5]

Sequence (101 aa):
DINCAHCHTDGGHCDYRPMRFSWEDTADPVNLGRCVAPHDPIFPDATYIIAAGDPQASMAYRRMNTTLENQRMPLLGRTTIHEEGVQLMEQWINNLGPPCP

Radius of gyration: 12.67 Å; Cα contacts (8 Å, |Δi|>4): 165; chains: 1; bounding box: 28×33×31 Å

Foldseek 3Di:
DCQPQQQLDCVHVCVVAQAHDPPVPVVDVSNVFELPADPDDPDPQLRTCQWALDLVVHLVLVQLVDQPLVRHPPNPDDRDRPVVVSVVVNVVRNPGDDTHD